Protein AF-A0A2V7CQC1-F1 (afdb_monomer_lite)

pLDDT: mean 82.72, std 14.39, range [42.78, 95.56]

Foldseek 3Di:
DLQVVLVVQCPDPDRPLVSSLVSLVVQLVVCVVVVVLVSNLVSLLSQLQSCLVVVNLVSNVVSLVSSLVSCVVVVVVVSNCVSPPCVSNPSD

Sequence (92 aa):
MLRLLGELASHRPAPDLDRAATHYRQADAIAREFGMRPLQARCHFALGELHVNVGKPDDARAQLAAADELFAVMGMTDWRKRVNAPGVLLKS

Secondary structure (DSSP, 8-state):
-HHHHHHHHTTSSS--HHHHHHHHHHHHHHHHHTT-HHHHHHHHHHHHHHHHHTT-HHHHHHHHHHHHHHHHHTT-HHHHHHHT-HHHH---

Radius of gyration: 12.53 Å; chains: 1; bounding box: 32×29×26 Å

Structure (mmCIF, N/CA/C/O backbone):
data_AF-A0A2V7CQC1-F1
#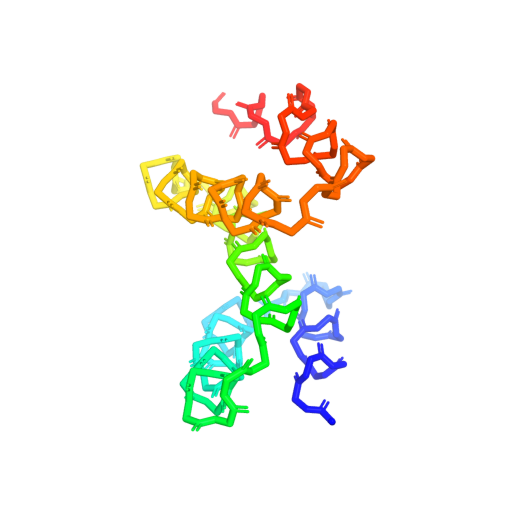
_entry.id   AF-A0A2V7CQC1-F1
#
loop_
_atom_site.group_PDB
_atom_site.id
_atom_site.type_symbol
_atom_site.label_atom_id
_atom_site.label_alt_id
_atom_site.label_comp_id
_atom_site.label_asym_id
_atom_site.label_entity_id
_atom_site.label_seq_id
_atom_site.pdbx_PDB_ins_code
_atom_site.Cartn_x
_atom_site.Cartn_y
_atom_site.Cartn_z
_atom_site.occupancy
_atom_site.B_iso_or_equiv
_atom_site.auth_seq_id
_atom_site.auth_comp_id
_atom_site.auth_asym_id
_atom_site.auth_atom_id
_atom_site.pdbx_PDB_model_num
ATOM 1 N N . MET A 1 1 ? 0.489 -14.969 5.870 1.00 58.81 1 MET A N 1
ATOM 2 C CA . MET A 1 1 ? 1.603 -15.485 5.042 1.00 58.81 1 MET A CA 1
ATOM 3 C C . MET A 1 1 ? 1.854 -14.633 3.790 1.00 58.81 1 MET A C 1
ATOM 5 O O . MET A 1 1 ? 2.979 -14.206 3.587 1.00 58.81 1 MET A O 1
ATOM 9 N N . LEU A 1 2 ? 0.826 -14.285 3.004 1.00 65.69 2 LEU A N 1
ATOM 10 C CA . LEU A 1 2 ? 0.965 -13.562 1.720 1.00 65.69 2 LEU A CA 1
ATOM 11 C C . LEU A 1 2 ? 1.638 -12.173 1.803 1.00 65.69 2 LEU A C 1
ATOM 13 O O . LEU A 1 2 ? 2.432 -11.831 0.934 1.00 65.69 2 LEU A O 1
ATOM 17 N N . ARG A 1 3 ? 1.407 -11.404 2.879 1.00 65.56 3 ARG A N 1
ATOM 18 C CA . ARG A 1 3 ? 2.073 -10.101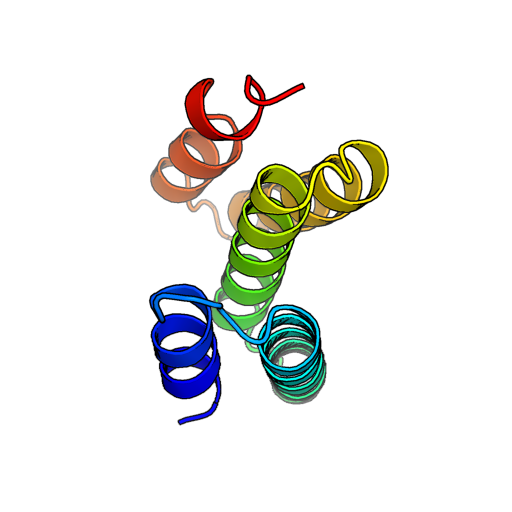 3.101 1.00 65.56 3 ARG A CA 1
ATOM 19 C C . ARG A 1 3 ? 3.601 -10.218 3.153 1.00 65.56 3 ARG A C 1
ATOM 21 O O . ARG A 1 3 ? 4.296 -9.389 2.581 1.00 65.56 3 ARG A O 1
ATOM 28 N N . LEU A 1 4 ? 4.103 -11.244 3.843 1.00 69.38 4 LEU A N 1
ATOM 29 C CA . LEU A 1 4 ? 5.541 -11.485 3.999 1.00 69.38 4 LEU A CA 1
ATOM 30 C C . LEU A 1 4 ? 6.176 -11.943 2.679 1.00 69.38 4 LEU A C 1
ATOM 32 O O . LEU A 1 4 ? 7.326 -11.620 2.414 1.00 69.38 4 LEU A O 1
ATOM 36 N N . LEU A 1 5 ? 5.417 -12.641 1.827 1.00 68.00 5 LEU A N 1
ATOM 37 C CA . LEU A 1 5 ? 5.873 -13.025 0.489 1.00 68.00 5 LEU A CA 1
ATOM 38 C C . LEU A 1 5 ? 5.993 -11.814 -0.446 1.00 68.00 5 LEU A C 1
ATOM 40 O O . LEU A 1 5 ? 6.967 -11.733 -1.187 1.00 68.00 5 LEU A O 1
ATOM 44 N N . GLY A 1 6 ? 5.062 -10.856 -0.373 1.00 62.94 6 GLY A N 1
ATOM 45 C CA . GLY A 1 6 ? 5.168 -9.589 -1.108 1.00 62.94 6 GLY A CA 1
ATOM 46 C C . GLY A 1 6 ? 6.386 -8.764 -0.679 1.00 62.94 6 GLY A C 1
ATOM 47 O O . GLY A 1 6 ? 7.137 -8.288 -1.524 1.00 62.94 6 GLY A O 1
ATOM 48 N N . GLU A 1 7 ? 6.629 -8.683 0.631 1.00 67.50 7 GLU A N 1
ATOM 49 C CA . GLU A 1 7 ? 7.774 -7.968 1.216 1.00 67.50 7 GLU A CA 1
ATOM 50 C C . GLU A 1 7 ? 9.118 -8.631 0.862 1.00 67.50 7 GLU A C 1
ATOM 52 O O . GLU A 1 7 ? 10.098 -7.949 0.588 1.00 67.50 7 GLU A O 1
ATOM 57 N N . LEU A 1 8 ? 9.169 -9.963 0.783 1.00 64.31 8 LEU A N 1
ATOM 58 C CA . LEU A 1 8 ? 10.368 -10.687 0.353 1.00 64.31 8 LEU A CA 1
ATOM 59 C C . LEU A 1 8 ? 10.614 -10.571 -1.160 1.00 64.31 8 LEU A C 1
ATOM 61 O O . LEU A 1 8 ? 11.762 -10.508 -1.602 1.00 64.31 8 LEU A O 1
ATOM 65 N N . ALA A 1 9 ? 9.546 -10.560 -1.961 1.00 60.69 9 ALA A N 1
ATOM 66 C CA . ALA A 1 9 ? 9.638 -10.416 -3.409 1.00 60.69 9 ALA A CA 1
ATOM 67 C C . ALA A 1 9 ? 10.117 -9.016 -3.826 1.00 60.69 9 ALA A C 1
ATOM 69 O O . ALA A 1 9 ? 10.817 -8.911 -4.829 1.00 60.69 9 ALA A O 1
ATOM 70 N N . SER A 1 10 ? 9.806 -7.971 -3.049 1.00 59.38 10 SER A N 1
ATOM 71 C CA . SER A 1 10 ? 10.204 -6.585 -3.337 1.00 59.38 10 SER A CA 1
ATOM 72 C C . SER A 1 10 ? 11.669 -6.251 -3.016 1.00 59.38 10 SER A C 1
ATOM 74 O O . SER A 1 10 ? 12.169 -5.244 -3.506 1.00 59.38 10 SER A O 1
ATOM 76 N N . HIS A 1 11 ? 12.379 -7.098 -2.257 1.00 62.66 11 HIS A N 1
ATOM 77 C CA . HIS A 1 11 ? 13.765 -6.860 -1.813 1.00 62.66 11 HIS A CA 1
ATOM 78 C C . HIS A 1 11 ? 14.833 -7.700 -2.550 1.00 62.66 11 HIS A C 1
ATOM 80 O O . HIS A 1 11 ? 15.990 -7.738 -2.130 1.00 62.66 11 HIS A O 1
ATOM 86 N N . ARG A 1 12 ? 14.484 -8.404 -3.637 1.00 55.06 12 ARG A N 1
ATOM 87 C CA . ARG A 1 12 ? 15.460 -9.165 -4.447 1.00 55.06 12 ARG A CA 1
ATOM 88 C C . ARG A 1 12 ? 16.210 -8.262 -5.442 1.00 55.06 12 ARG A C 1
ATOM 90 O O . ARG A 1 12 ? 15.659 -7.245 -5.839 1.00 55.06 12 ARG A O 1
ATOM 97 N N . PRO A 1 13 ? 17.425 -8.640 -5.898 1.00 49.81 13 PRO A N 1
ATOM 98 C CA . PRO A 1 13 ? 18.237 -7.838 -6.831 1.00 49.81 13 PRO A CA 1
ATOM 99 C C . PRO A 1 13 ? 17.576 -7.587 -8.200 1.00 49.81 13 PRO A C 1
ATOM 101 O O . PRO A 1 13 ? 17.953 -6.655 -8.901 1.00 49.81 13 PRO A O 1
ATOM 104 N N . ALA A 1 14 ? 16.557 -8.373 -8.546 1.00 54.78 14 ALA A N 1
ATOM 105 C CA . ALA A 1 14 ? 15.518 -8.019 -9.504 1.00 54.78 14 ALA A CA 1
ATOM 106 C C . ALA A 1 14 ? 14.187 -8.428 -8.853 1.00 54.78 14 ALA A C 1
ATOM 108 O O . ALA A 1 14 ? 13.854 -9.619 -8.861 1.00 54.78 14 ALA A O 1
ATOM 109 N N . PRO A 1 15 ? 13.489 -7.514 -8.160 1.00 60.62 15 PRO A N 1
ATOM 110 C CA . PRO A 1 15 ? 12.238 -7.866 -7.520 1.00 60.62 15 PRO A CA 1
ATOM 111 C C . PRO A 1 15 ? 11.236 -8.240 -8.610 1.00 60.62 15 PRO A C 1
ATOM 113 O O . PRO A 1 15 ? 11.096 -7.540 -9.611 1.00 60.62 15 PRO A O 1
ATOM 116 N N . ASP A 1 16 ? 10.554 -9.370 -8.440 1.00 75.31 16 ASP A N 1
ATOM 117 C CA . ASP A 1 16 ? 9.442 -9.735 -9.315 1.00 75.31 16 ASP A CA 1
ATOM 118 C C . ASP A 1 16 ? 8.230 -8.906 -8.880 1.00 75.31 16 ASP A C 1
ATOM 120 O O . ASP A 1 16 ? 7.410 -9.311 -8.048 1.00 75.31 16 ASP A O 1
ATOM 124 N N . LEU A 1 17 ? 8.221 -7.666 -9.363 1.00 78.44 17 LEU A N 1
ATOM 125 C CA . LEU A 1 17 ? 7.290 -6.612 -8.977 1.00 78.44 17 LEU A CA 1
ATOM 126 C C . LEU A 1 17 ? 5.851 -7.005 -9.333 1.00 78.44 17 LEU A C 1
ATOM 128 O O . LEU A 1 17 ? 4.936 -6.754 -8.552 1.00 78.44 17 LEU A O 1
ATOM 132 N N . ASP A 1 18 ? 5.652 -7.711 -10.447 1.00 79.19 18 ASP A N 1
ATOM 133 C CA . ASP A 1 18 ? 4.338 -8.202 -10.863 1.00 79.19 18 ASP A CA 1
ATOM 134 C C . ASP A 1 18 ? 3.820 -9.298 -9.927 1.00 79.19 18 ASP A C 1
ATOM 136 O O . ASP A 1 18 ? 2.642 -9.295 -9.533 1.00 79.19 18 ASP A O 1
ATOM 140 N N . ARG A 1 19 ? 4.694 -10.209 -9.479 1.00 81.81 19 ARG A N 1
ATOM 141 C CA . ARG A 1 19 ? 4.323 -11.167 -8.430 1.00 81.81 19 ARG A CA 1
ATOM 142 C C . ARG A 1 19 ? 4.058 -10.465 -7.108 1.00 81.81 19 ARG A C 1
ATOM 144 O O . ARG A 1 19 ? 3.076 -10.817 -6.456 1.00 81.81 19 ARG A O 1
ATOM 151 N N . ALA A 1 20 ? 4.854 -9.478 -6.702 1.00 82.56 20 ALA A N 1
ATOM 152 C CA . ALA A 1 20 ? 4.602 -8.719 -5.474 1.00 82.56 20 ALA A CA 1
ATOM 153 C C . ALA A 1 20 ? 3.231 -8.015 -5.516 1.00 82.56 20 ALA A C 1
ATOM 155 O O . ALA A 1 20 ? 2.416 -8.195 -4.608 1.00 82.56 20 ALA A O 1
ATOM 156 N N . ALA A 1 21 ? 2.923 -7.318 -6.615 1.00 85.69 21 ALA A N 1
ATOM 157 C CA . ALA A 1 21 ? 1.632 -6.667 -6.836 1.00 85.69 21 ALA A CA 1
ATOM 158 C C . ALA A 1 21 ? 0.464 -7.662 -6.798 1.00 85.69 21 ALA A C 1
ATOM 160 O O . ALA A 1 21 ? -0.601 -7.378 -6.248 1.00 85.69 21 ALA A O 1
ATOM 161 N N . THR A 1 22 ? 0.649 -8.854 -7.366 1.00 89.25 22 THR A N 1
ATOM 162 C CA . THR A 1 22 ? -0.365 -9.917 -7.349 1.00 89.25 22 THR A CA 1
ATOM 163 C C . THR A 1 22 ? -0.638 -10.418 -5.931 1.00 89.25 22 THR A C 1
ATOM 165 O O . THR A 1 22 ? -1.801 -10.510 -5.539 1.00 89.25 22 THR A O 1
ATOM 168 N N . HIS A 1 23 ? 0.401 -10.654 -5.124 1.00 88.88 23 HIS A N 1
ATOM 169 C CA . HIS A 1 23 ? 0.226 -11.066 -3.728 1.00 88.88 23 HIS A CA 1
ATOM 170 C C . HIS A 1 23 ? -0.487 -9.997 -2.893 1.00 88.88 23 HIS A C 1
ATOM 172 O O . HIS A 1 23 ? -1.342 -10.337 -2.073 1.00 88.88 23 HIS A O 1
ATOM 178 N N . TYR A 1 24 ? -0.179 -8.711 -3.098 1.00 88.75 24 TYR A N 1
ATOM 179 C CA . TYR A 1 24 ? -0.867 -7.635 -2.382 1.00 88.75 24 TYR A CA 1
ATOM 180 C C . TYR A 1 24 ? -2.337 -7.509 -2.784 1.00 88.75 24 TYR A C 1
ATOM 182 O O . TYR A 1 24 ? -3.177 -7.357 -1.902 1.00 88.75 24 TYR A O 1
ATOM 190 N N . ARG A 1 25 ? -2.673 -7.656 -4.072 1.00 91.00 25 ARG A N 1
ATOM 191 C CA . ARG A 1 25 ? -4.073 -7.670 -4.535 1.00 91.00 25 ARG A CA 1
ATOM 192 C C . ARG A 1 25 ? -4.863 -8.861 -3.989 1.00 91.00 25 ARG A C 1
ATOM 194 O O . ARG A 1 25 ? -6.013 -8.707 -3.598 1.00 91.00 25 ARG A O 1
ATOM 201 N N . GLN A 1 26 ? -4.247 -10.039 -3.910 1.00 91.94 26 GLN A N 1
ATOM 202 C CA . GLN A 1 26 ? -4.875 -11.206 -3.280 1.00 91.94 26 GLN A CA 1
ATOM 203 C C . GLN A 1 26 ? -5.097 -10.993 -1.778 1.00 91.94 26 GLN A C 1
ATOM 205 O O . GLN A 1 26 ? -6.155 -11.331 -1.252 1.00 91.94 26 GLN A O 1
ATOM 210 N N . ALA A 1 27 ? -4.115 -10.411 -1.087 1.00 89.75 27 ALA A N 1
ATOM 211 C CA . ALA A 1 27 ? -4.242 -10.086 0.328 1.00 89.75 27 ALA A CA 1
ATOM 212 C C . ALA A 1 27 ? -5.322 -9.020 0.587 1.00 89.75 27 ALA A C 1
ATOM 214 O O . ALA A 1 27 ? -6.035 -9.141 1.579 1.00 89.75 27 ALA A O 1
ATOM 215 N N . ASP A 1 28 ? -5.479 -8.034 -0.303 1.00 90.81 28 ASP A N 1
ATOM 216 C CA . ASP A 1 28 ? -6.571 -7.053 -0.258 1.00 90.81 28 ASP A CA 1
ATOM 217 C C . ASP A 1 28 ? -7.944 -7.722 -0.400 1.00 90.81 28 ASP A C 1
ATOM 219 O O . ASP A 1 28 ? -8.823 -7.498 0.429 1.00 90.81 28 ASP A O 1
ATOM 223 N N . ALA A 1 29 ? -8.117 -8.608 -1.386 1.00 92.88 29 ALA A N 1
ATOM 224 C CA . ALA A 1 29 ? -9.376 -9.327 -1.589 1.00 92.88 29 ALA A CA 1
ATOM 225 C C . ALA A 1 29 ? -9.797 -10.116 -0.336 1.00 92.88 29 ALA A C 1
ATOM 227 O O . ALA A 1 29 ? -10.931 -9.985 0.124 1.00 92.88 29 ALA A O 1
ATOM 228 N N . ILE A 1 30 ? -8.854 -10.845 0.272 1.00 92.94 30 ILE A N 1
ATOM 229 C CA . ILE A 1 30 ? -9.077 -11.562 1.535 1.00 92.94 30 ILE A CA 1
ATOM 230 C C . ILE A 1 30 ? -9.389 -10.567 2.661 1.00 92.94 30 ILE A C 1
ATOM 232 O O . ILE A 1 30 ? -10.337 -10.753 3.419 1.00 92.94 30 ILE A O 1
ATOM 236 N N . ALA A 1 31 ? -8.622 -9.482 2.783 1.00 91.00 31 ALA A N 1
ATOM 237 C CA . ALA A 1 31 ? -8.851 -8.485 3.823 1.00 91.00 31 ALA A CA 1
ATOM 238 C C . ALA A 1 31 ? -10.255 -7.874 3.735 1.00 91.00 31 ALA A C 1
ATOM 240 O O . ALA A 1 31 ? -10.896 -7.672 4.764 1.00 91.00 31 ALA A O 1
ATOM 241 N N . ARG A 1 32 ? -10.745 -7.612 2.522 1.00 92.12 32 ARG A N 1
ATOM 242 C CA . ARG A 1 32 ? -12.094 -7.095 2.274 1.00 92.12 32 ARG A CA 1
ATOM 243 C C . ARG A 1 32 ? -13.170 -8.108 2.642 1.00 92.12 32 ARG A C 1
ATOM 245 O O . ARG A 1 32 ? -14.116 -7.735 3.326 1.00 92.12 32 ARG A O 1
ATOM 252 N N . GLU A 1 33 ? -13.001 -9.366 2.245 1.00 93.56 33 GLU A N 1
ATOM 253 C CA . GLU A 1 33 ? -13.933 -10.454 2.567 1.00 93.56 33 GLU A CA 1
ATOM 254 C C . GLU A 1 33 ? -14.100 -10.635 4.082 1.00 93.56 33 GLU A C 1
ATOM 256 O O . GLU A 1 33 ? -15.216 -10.740 4.582 1.00 93.56 33 GLU A O 1
ATOM 261 N N . PHE A 1 34 ? -12.997 -10.575 4.831 1.00 93.38 34 PHE A N 1
ATOM 262 C CA . PHE A 1 34 ? -13.003 -10.733 6.288 1.00 93.38 34 PHE A CA 1
ATOM 263 C C . PHE A 1 34 ? -13.172 -9.415 7.065 1.00 93.38 34 PHE A C 1
ATOM 265 O O . PHE A 1 34 ? -13.035 -9.399 8.289 1.00 93.38 34 PHE A O 1
ATOM 272 N N . GLY A 1 35 ? -13.425 -8.287 6.391 1.00 91.56 35 GLY A N 1
ATOM 273 C CA . GLY A 1 35 ? -13.573 -6.976 7.039 1.00 91.56 35 GLY A CA 1
ATOM 274 C C . GLY A 1 35 ? -12.308 -6.470 7.759 1.00 91.56 35 GLY A C 1
ATOM 275 O O . GLY A 1 35 ? -12.379 -5.598 8.630 1.00 91.56 35 GLY A O 1
ATOM 276 N N . MET A 1 36 ? -11.130 -6.988 7.405 1.00 93.44 36 MET A N 1
ATOM 277 C CA . MET A 1 36 ? -9.829 -6.653 7.986 1.00 93.44 36 MET A CA 1
ATOM 278 C C . MET A 1 36 ? -9.279 -5.329 7.435 1.00 93.44 36 MET A C 1
ATOM 280 O O . MET A 1 36 ? -8.221 -5.284 6.802 1.00 93.44 36 MET A O 1
ATOM 284 N N . ARG A 1 37 ? -9.963 -4.222 7.738 1.00 92.38 37 ARG A N 1
ATOM 285 C CA . ARG A 1 37 ? -9.579 -2.855 7.326 1.00 92.38 37 ARG A CA 1
ATOM 286 C C . ARG A 1 37 ? -8.095 -2.496 7.570 1.00 92.38 37 ARG A C 1
ATOM 288 O O . ARG A 1 37 ? -7.497 -1.890 6.682 1.00 92.38 37 ARG A O 1
ATOM 295 N N . PRO A 1 38 ? -7.436 -2.911 8.678 1.00 91.25 38 PRO A N 1
ATOM 296 C CA . PRO A 1 38 ? -6.002 -2.666 8.864 1.00 91.25 38 PRO A CA 1
ATOM 297 C C . PRO A 1 38 ? -5.108 -3.375 7.842 1.00 91.25 38 PRO A C 1
ATOM 299 O O . PRO A 1 38 ? -4.077 -2.838 7.441 1.00 91.25 38 PRO A O 1
ATOM 302 N N . LEU A 1 39 ? -5.474 -4.592 7.432 1.00 91.31 39 LEU A N 1
ATOM 303 C CA . LEU A 1 39 ? -4.723 -5.329 6.417 1.00 91.31 39 LEU A CA 1
ATOM 304 C C . LEU A 1 39 ? -4.938 -4.696 5.042 1.00 91.31 39 LEU A C 1
ATOM 306 O O . LEU A 1 39 ? -3.966 -4.501 4.318 1.00 91.31 39 LEU A O 1
ATOM 310 N N . GLN A 1 40 ? -6.175 -4.293 4.751 1.00 94.62 40 GLN A N 1
ATOM 311 C CA . GLN A 1 40 ? -6.545 -3.585 3.531 1.00 94.62 40 GLN A CA 1
ATOM 312 C C . GLN A 1 40 ? -5.696 -2.318 3.328 1.00 94.62 40 GLN A C 1
ATOM 314 O O . GLN A 1 40 ? -5.004 -2.177 2.320 1.00 94.62 40 GLN A O 1
ATOM 319 N N . ALA A 1 41 ? -5.645 -1.444 4.340 1.00 93.69 41 ALA A N 1
ATOM 320 C CA . ALA A 1 41 ? -4.879 -0.196 4.291 1.00 93.69 41 ALA A CA 1
ATOM 321 C C . ALA A 1 41 ? -3.383 -0.438 4.028 1.00 93.69 41 ALA A C 1
ATOM 323 O O . ALA A 1 41 ? -2.739 0.272 3.257 1.00 93.69 41 ALA A O 1
ATOM 324 N N . ARG A 1 42 ? -2.824 -1.488 4.641 1.00 91.94 42 ARG A N 1
ATOM 325 C CA . ARG A 1 42 ? -1.417 -1.863 4.462 1.00 91.94 42 ARG A CA 1
ATOM 326 C C . ARG A 1 42 ? -1.130 -2.456 3.084 1.00 91.94 42 ARG A C 1
ATOM 328 O O . ARG A 1 42 ? -0.032 -2.244 2.578 1.00 91.94 42 ARG A O 1
ATOM 335 N N . CYS A 1 43 ? -2.068 -3.192 2.491 1.00 93.12 43 CYS A N 1
ATOM 336 C CA . CYS A 1 43 ? -1.933 -3.701 1.125 1.00 93.12 43 CYS A CA 1
ATOM 337 C C . CYS A 1 43 ? -1.928 -2.554 0.110 1.00 93.12 43 CYS A C 1
ATOM 339 O O . CYS A 1 43 ? -1.048 -2.522 -0.747 1.00 93.12 43 CYS A O 1
ATOM 341 N N . HIS A 1 44 ? -2.829 -1.582 0.266 1.00 94.94 44 HIS A N 1
ATOM 342 C CA . HIS A 1 44 ? -2.842 -0.363 -0.543 1.00 94.94 44 HIS A CA 1
ATOM 343 C C . HIS A 1 44 ? -1.554 0.458 -0.377 1.00 94.94 44 HIS A C 1
ATOM 345 O O . HIS A 1 44 ? -0.942 0.843 -1.369 1.00 94.94 44 HIS A O 1
ATOM 351 N N . PHE A 1 45 ? -1.062 0.646 0.852 1.00 93.62 45 PHE A N 1
ATOM 352 C CA . PHE A 1 45 ? 0.203 1.355 1.081 1.00 93.62 45 PHE A CA 1
ATOM 353 C C . PHE A 1 45 ? 1.391 0.670 0.383 1.00 93.62 45 PHE A C 1
ATOM 355 O O . PHE A 1 45 ? 2.141 1.325 -0.336 1.00 93.62 45 PHE A O 1
ATOM 362 N N . ALA A 1 46 ? 1.516 -0.653 0.524 1.00 91.06 46 ALA A N 1
ATOM 363 C CA . ALA A 1 46 ? 2.599 -1.413 -0.100 1.00 91.06 46 ALA A CA 1
ATOM 364 C C . ALA A 1 46 ? 2.519 -1.421 -1.639 1.00 91.06 46 ALA A C 1
ATOM 366 O O . ALA A 1 46 ? 3.551 -1.364 -2.305 1.00 91.06 46 ALA A O 1
ATOM 367 N N . LEU A 1 47 ? 1.310 -1.461 -2.216 1.00 92.06 47 LEU A N 1
ATOM 368 C CA . LEU A 1 47 ? 1.111 -1.283 -3.659 1.00 92.06 47 LEU A CA 1
ATOM 369 C C . LEU A 1 47 ? 1.525 0.122 -4.108 1.00 92.06 47 LEU A C 1
ATOM 371 O O . LEU A 1 47 ? 2.184 0.257 -5.134 1.00 92.06 47 LEU A O 1
ATOM 375 N N . GLY A 1 48 ? 1.198 1.151 -3.325 1.00 91.19 48 GLY A N 1
ATOM 376 C CA . GLY A 1 48 ? 1.649 2.520 -3.558 1.00 91.19 48 GLY A CA 1
ATOM 377 C C . GLY A 1 48 ? 3.173 2.627 -3.633 1.00 91.19 48 GLY A C 1
ATOM 378 O O . GLY A 1 48 ? 3.705 3.084 -4.641 1.00 91.19 48 GLY A O 1
ATOM 379 N N . GLU A 1 49 ? 3.883 2.124 -2.619 1.00 89.75 49 GLU A N 1
ATOM 380 C CA . GLU A 1 49 ? 5.356 2.100 -2.594 1.00 89.75 49 GLU A CA 1
ATOM 381 C C . GLU A 1 49 ? 5.949 1.320 -3.779 1.00 89.75 49 GLU A C 1
ATOM 383 O O . GLU A 1 49 ? 6.959 1.719 -4.364 1.00 89.75 49 GLU A O 1
ATOM 388 N N . LEU A 1 50 ? 5.307 0.216 -4.166 1.00 88.94 50 LEU A N 1
ATOM 389 C CA . LEU A 1 50 ? 5.713 -0.579 -5.318 1.00 88.94 50 LEU A CA 1
ATOM 390 C C . LEU A 1 50 ? 5.598 0.221 -6.621 1.00 88.94 50 LEU A C 1
ATOM 392 O O . LEU A 1 50 ? 6.550 0.251 -7.395 1.00 88.94 50 LEU A O 1
ATOM 396 N N . HIS A 1 51 ? 4.468 0.897 -6.840 1.00 88.81 51 HIS A N 1
ATOM 397 C CA . HIS A 1 51 ? 4.217 1.709 -8.032 1.00 88.81 51 HIS A CA 1
ATOM 398 C C . HIS A 1 51 ? 5.181 2.893 -8.159 1.00 88.81 51 HIS A C 1
ATOM 400 O O . HIS A 1 51 ? 5.648 3.181 -9.261 1.00 88.81 51 HIS A O 1
ATOM 406 N N . VAL A 1 52 ? 5.561 3.510 -7.038 1.00 87.00 52 VAL A N 1
ATOM 407 C CA . VAL A 1 52 ? 6.610 4.543 -6.991 1.00 87.00 52 VAL A CA 1
ATOM 408 C C . VAL A 1 52 ? 7.944 3.978 -7.473 1.00 87.00 52 VAL A C 1
ATOM 410 O O . VAL A 1 52 ? 8.612 4.577 -8.310 1.00 87.00 52 VAL A O 1
ATOM 413 N N . ASN A 1 53 ? 8.328 2.795 -6.988 1.00 84.50 53 ASN A N 1
ATOM 414 C CA . ASN A 1 53 ? 9.606 2.180 -7.350 1.00 84.50 53 ASN A CA 1
ATOM 415 C C . ASN A 1 53 ? 9.684 1.744 -8.823 1.00 84.50 53 ASN A C 1
ATOM 417 O O . ASN A 1 53 ? 10.788 1.616 -9.346 1.00 84.50 53 ASN A O 1
ATOM 421 N N . VAL A 1 54 ? 8.545 1.529 -9.489 1.00 85.75 54 VAL A N 1
ATOM 422 C CA . VAL A 1 54 ? 8.482 1.136 -10.910 1.00 85.75 54 VAL A CA 1
ATOM 423 C C . VAL A 1 54 ? 8.110 2.284 -11.851 1.00 85.75 54 VAL A C 1
ATOM 425 O O . VAL A 1 54 ? 7.835 2.035 -13.022 1.00 85.75 54 VAL A O 1
ATOM 428 N N . GLY A 1 55 ? 8.078 3.528 -11.358 1.00 8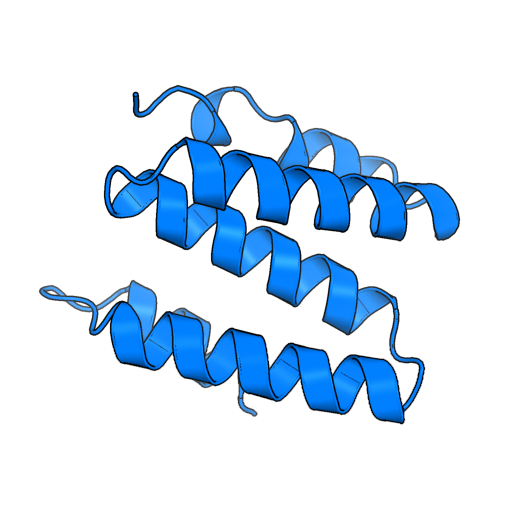7.31 55 GLY A N 1
ATOM 429 C CA . GLY A 1 55 ? 7.803 4.711 -12.179 1.00 87.31 55 GLY A CA 1
ATOM 430 C C . GLY A 1 55 ? 6.356 4.810 -12.674 1.00 87.31 55 GLY A C 1
ATOM 431 O O . GLY A 1 55 ? 6.119 5.280 -13.783 1.00 87.31 55 GLY A O 1
ATOM 432 N N . LYS A 1 56 ? 5.380 4.356 -11.875 1.00 89.00 56 LYS A N 1
ATOM 433 C CA . LYS A 1 56 ? 3.936 4.449 -12.163 1.00 89.00 56 LYS A CA 1
ATOM 434 C C . LYS A 1 56 ? 3.245 5.415 -11.183 1.00 89.00 56 LYS A C 1
ATOM 436 O O . LYS A 1 56 ? 2.560 4.962 -10.265 1.00 89.00 56 LYS A O 1
ATOM 441 N N . PRO A 1 57 ? 3.434 6.739 -11.326 1.00 87.00 57 PRO A N 1
ATOM 442 C CA . PRO A 1 57 ? 2.998 7.722 -10.330 1.00 87.00 57 PRO A CA 1
ATOM 443 C C . PRO A 1 57 ? 1.472 7.809 -10.164 1.00 87.00 57 PRO A C 1
ATOM 445 O O . PRO A 1 57 ? 0.998 7.998 -9.043 1.00 87.00 57 PRO A O 1
ATOM 448 N N . ASP A 1 58 ? 0.697 7.618 -11.234 1.00 90.31 58 ASP A N 1
ATOM 449 C CA . ASP A 1 58 ? -0.772 7.655 -11.160 1.00 90.31 58 ASP A CA 1
ATOM 450 C C . ASP A 1 58 ? -1.328 6.470 -10.358 1.00 90.31 58 ASP A C 1
ATOM 452 O O . ASP A 1 58 ? -2.128 6.656 -9.435 1.00 90.31 58 ASP A O 1
ATOM 456 N N . ASP A 1 59 ? -0.831 5.260 -10.639 1.00 89.44 59 ASP A N 1
ATOM 457 C CA . ASP A 1 59 ? -1.181 4.055 -9.882 1.00 89.44 59 ASP A CA 1
ATOM 458 C C . ASP A 1 59 ? -0.748 4.188 -8.416 1.00 89.44 59 ASP A C 1
ATOM 460 O O . ASP A 1 59 ? -1.507 3.856 -7.503 1.00 89.44 59 ASP A O 1
ATOM 464 N N . ALA A 1 60 ? 0.453 4.723 -8.169 1.00 90.81 60 ALA A N 1
ATOM 465 C CA . ALA A 1 60 ? 0.941 4.978 -6.819 1.00 90.81 60 ALA A CA 1
ATOM 466 C C . ALA A 1 60 ? 0.002 5.906 -6.049 1.00 90.81 60 ALA A C 1
ATOM 468 O O . ALA A 1 60 ? -0.405 5.587 -4.931 1.00 90.81 60 ALA A O 1
ATOM 469 N N . ARG A 1 61 ? -0.383 7.034 -6.654 1.00 91.19 61 ARG A N 1
ATOM 470 C CA . ARG A 1 61 ? -1.260 8.022 -6.025 1.00 91.19 61 ARG A CA 1
ATOM 471 C C . ARG A 1 61 ? -2.618 7.428 -5.671 1.00 91.19 61 ARG A C 1
ATOM 473 O O . ARG A 1 61 ? -3.106 7.674 -4.571 1.00 91.19 61 ARG A O 1
ATOM 480 N N . ALA A 1 62 ? -3.203 6.631 -6.564 1.00 94.31 62 ALA A N 1
ATOM 481 C CA . ALA A 1 62 ? -4.478 5.967 -6.306 1.00 94.31 62 ALA A CA 1
ATOM 482 C C . ALA A 1 62 ? -4.390 5.011 -5.103 1.00 94.31 62 ALA A C 1
ATOM 484 O O . ALA A 1 62 ? -5.243 5.037 -4.215 1.00 94.31 62 ALA A O 1
ATOM 485 N N . GLN A 1 63 ? -3.329 4.203 -5.036 1.00 95.31 63 GLN A N 1
ATOM 486 C CA . GLN A 1 63 ? -3.133 3.246 -3.945 1.00 95.31 63 GLN A CA 1
ATOM 487 C C . GLN A 1 63 ? -2.822 3.938 -2.609 1.00 95.31 63 GLN A C 1
ATOM 489 O O . GLN A 1 63 ? -3.355 3.552 -1.571 1.00 95.31 63 GLN A O 1
ATOM 494 N N . LEU A 1 64 ? -2.018 5.002 -2.617 1.00 94.25 64 LEU A N 1
ATOM 495 C CA . LEU A 1 64 ? -1.718 5.778 -1.411 1.00 94.25 64 LEU A CA 1
ATOM 496 C C . LEU A 1 64 ? -2.951 6.529 -0.891 1.00 94.25 64 LEU A C 1
ATOM 498 O O . LEU A 1 64 ? -3.162 6.564 0.319 1.00 94.25 64 LEU A O 1
ATOM 502 N N . ALA A 1 65 ? -3.802 7.059 -1.775 1.00 94.50 65 ALA A N 1
ATOM 503 C CA . ALA A 1 65 ? -5.060 7.693 -1.379 1.00 94.50 65 ALA A CA 1
ATOM 504 C C . ALA A 1 65 ? -6.000 6.697 -0.678 1.00 94.50 65 ALA A C 1
ATOM 506 O O . ALA A 1 65 ? -6.477 6.973 0.421 1.00 94.50 65 ALA A O 1
ATOM 507 N N . ALA A 1 66 ? -6.182 5.501 -1.251 1.00 95.06 66 ALA A N 1
ATOM 508 C CA . ALA A 1 66 ? -6.985 4.443 -0.635 1.00 95.06 66 ALA A CA 1
ATOM 509 C C . ALA A 1 66 ? -6.436 4.020 0.743 1.00 95.06 66 ALA A C 1
ATOM 511 O O . ALA A 1 66 ? -7.197 3.772 1.681 1.00 95.06 66 ALA A O 1
ATOM 512 N N . ALA A 1 67 ? -5.107 3.970 0.892 1.00 95.56 67 ALA A N 1
ATOM 513 C CA . ALA A 1 67 ? -4.475 3.711 2.179 1.00 95.56 67 ALA A CA 1
ATOM 514 C C . ALA A 1 67 ? -4.759 4.827 3.203 1.00 95.56 67 ALA A C 1
ATOM 516 O O . ALA A 1 67 ? -5.131 4.512 4.335 1.00 95.56 67 ALA A O 1
ATOM 517 N N . ASP A 1 68 ? -4.618 6.109 2.828 1.00 94.94 68 ASP A N 1
ATOM 518 C CA . ASP A 1 68 ? -4.892 7.241 3.731 1.00 94.94 68 ASP A CA 1
ATOM 519 C C . ASP A 1 68 ? -6.350 7.259 4.196 1.00 94.94 68 ASP A C 1
ATOM 521 O O . ASP A 1 68 ? -6.594 7.413 5.391 1.00 94.94 68 ASP A O 1
ATOM 525 N N . GLU A 1 69 ? -7.306 7.028 3.292 1.00 95.56 69 GLU A N 1
ATOM 526 C CA . GLU A 1 69 ? -8.733 6.968 3.627 1.00 95.56 69 GLU A CA 1
ATOM 527 C C . GLU A 1 69 ? -9.025 5.880 4.664 1.00 95.56 69 GLU A C 1
ATOM 529 O O . GLU A 1 69 ? -9.664 6.134 5.690 1.00 95.56 69 GLU A O 1
ATOM 534 N N . LEU A 1 70 ? -8.503 4.670 4.451 1.00 94.94 70 LEU A N 1
ATOM 535 C CA . LEU A 1 70 ? -8.693 3.568 5.391 1.00 94.94 70 LEU A CA 1
ATOM 536 C C . LEU A 1 70 ? -8.039 3.864 6.746 1.00 94.94 70 LEU A C 1
ATOM 538 O O . LEU A 1 70 ? -8.646 3.614 7.792 1.00 94.94 70 LEU A O 1
ATOM 542 N N . PHE A 1 71 ? -6.827 4.426 6.760 1.00 94.44 71 PHE A N 1
ATOM 543 C CA . PHE A 1 71 ? -6.176 4.831 8.007 1.00 94.44 71 PHE A CA 1
ATOM 544 C C . PHE A 1 71 ? -6.912 5.975 8.710 1.00 94.44 71 PHE A C 1
ATOM 546 O O . PHE A 1 71 ? -6.967 5.978 9.941 1.00 94.44 71 PHE A O 1
ATOM 553 N N . ALA A 1 72 ? -7.516 6.906 7.969 1.00 93.69 72 ALA A N 1
ATOM 554 C CA . ALA A 1 72 ? -8.333 7.982 8.519 1.00 93.69 72 ALA A CA 1
ATOM 555 C C . ALA A 1 72 ? -9.589 7.436 9.206 1.00 93.69 72 ALA A C 1
ATOM 557 O O . ALA A 1 72 ? -9.844 7.781 10.359 1.00 93.69 72 ALA A O 1
ATOM 558 N N . VAL A 1 73 ? -10.308 6.511 8.558 1.00 94.81 73 VAL A N 1
ATOM 559 C CA . VAL A 1 73 ? -11.482 5.832 9.139 1.00 94.81 73 VAL A CA 1
ATOM 560 C C . VAL A 1 73 ? -11.134 5.088 10.435 1.00 94.81 73 VAL A C 1
ATOM 562 O O . VAL A 1 73 ? -11.972 4.972 11.327 1.00 94.81 73 VAL A O 1
ATOM 565 N N . MET A 1 74 ? -9.903 4.588 10.561 1.00 95.19 74 MET A N 1
ATOM 566 C CA . MET A 1 74 ? -9.424 3.879 11.754 1.00 95.19 74 MET A CA 1
ATOM 567 C C . MET A 1 74 ? -8.720 4.780 12.785 1.00 95.19 74 MET A C 1
ATOM 569 O O . MET A 1 74 ? -8.242 4.266 13.794 1.00 95.19 74 MET A O 1
ATOM 573 N N . GLY A 1 75 ? -8.604 6.093 12.549 1.00 93.44 75 GLY A N 1
ATOM 574 C CA . GLY A 1 75 ? -7.897 7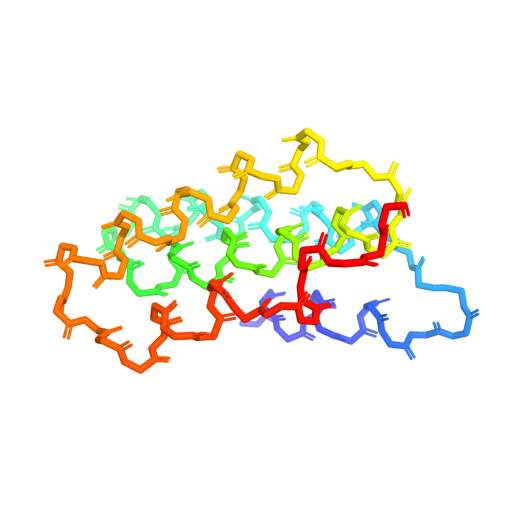.015 13.450 1.00 93.44 75 GLY A CA 1
ATOM 575 C C . GLY A 1 75 ? -6.385 6.758 13.563 1.00 93.44 75 GLY A C 1
ATOM 576 O O . GLY A 1 75 ? -5.758 7.121 14.556 1.00 93.44 75 GLY A O 1
ATOM 577 N N . MET A 1 76 ? -5.777 6.115 12.564 1.00 92.06 76 MET A N 1
ATOM 578 C CA . MET A 1 76 ? -4.376 5.684 12.581 1.00 92.06 76 MET A CA 1
ATOM 579 C C . MET A 1 76 ? -3.421 6.779 12.081 1.00 92.06 76 MET A C 1
ATOM 581 O O . MET A 1 76 ? -2.789 6.658 11.032 1.00 92.06 76 MET A O 1
ATOM 585 N N . THR A 1 77 ? -3.294 7.861 12.844 1.00 89.62 77 THR A N 1
ATOM 586 C CA . THR A 1 77 ? -2.576 9.085 12.439 1.00 89.62 77 THR A CA 1
ATOM 587 C C . THR A 1 77 ? -1.102 8.869 12.075 1.00 89.62 77 THR A C 1
ATOM 589 O O . THR A 1 77 ? -0.609 9.488 11.133 1.00 89.62 77 THR A O 1
ATOM 592 N N . ASP A 1 78 ? -0.386 7.974 12.758 1.00 88.62 78 ASP A N 1
ATOM 593 C CA . ASP A 1 78 ? 1.028 7.715 12.446 1.00 88.62 78 ASP A CA 1
ATOM 594 C C . ASP A 1 78 ? 1.217 7.009 11.102 1.00 88.62 78 ASP A C 1
ATOM 596 O O . ASP A 1 78 ? 2.178 7.278 10.380 1.00 88.62 78 ASP A O 1
ATOM 600 N N . TRP A 1 79 ? 0.266 6.159 10.713 1.00 88.00 79 TRP A N 1
ATOM 601 C CA . TRP A 1 79 ? 0.266 5.547 9.388 1.00 88.00 79 TRP A CA 1
ATOM 602 C C . TRP A 1 79 ? -0.010 6.577 8.297 1.00 88.00 79 TRP A C 1
ATOM 604 O O . TRP A 1 79 ? 0.669 6.571 7.274 1.00 88.00 79 TRP A O 1
ATOM 614 N N . ARG A 1 80 ? -0.905 7.536 8.546 1.00 89.81 80 ARG A N 1
ATOM 615 C CA . ARG A 1 80 ? -1.173 8.643 7.615 1.00 89.81 80 ARG A CA 1
ATOM 616 C C . ARG A 1 80 ? 0.055 9.515 7.367 1.00 89.81 80 ARG A C 1
ATOM 618 O O . ARG A 1 80 ? 0.319 9.899 6.230 1.00 89.81 80 ARG A O 1
ATOM 625 N N . LYS A 1 81 ? 0.857 9.788 8.402 1.00 88.75 81 LYS A N 1
ATOM 626 C CA . LYS A 1 81 ? 2.134 10.510 8.240 1.00 88.75 81 LYS A CA 1
ATOM 627 C C . LYS A 1 81 ? 3.094 9.768 7.307 1.00 88.75 81 LYS A C 1
ATOM 629 O O . LYS A 1 81 ? 3.801 10.406 6.539 1.00 88.75 81 LYS A O 1
ATOM 634 N N . ARG A 1 82 ? 3.108 8.432 7.363 1.00 86.00 82 ARG A N 1
ATOM 635 C CA . ARG A 1 82 ? 3.948 7.594 6.493 1.00 86.00 82 ARG A CA 1
ATOM 636 C C . ARG A 1 82 ? 3.445 7.561 5.053 1.00 86.00 82 ARG A C 1
ATOM 638 O O . ARG A 1 82 ? 4.259 7.675 4.148 1.00 86.00 82 ARG A O 1
ATOM 645 N N . VAL A 1 83 ? 2.131 7.450 4.850 1.0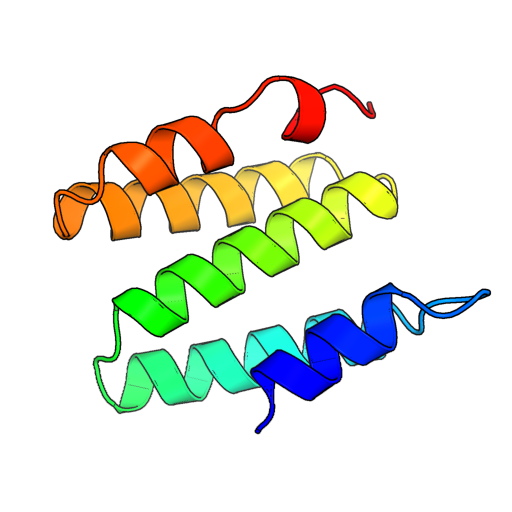0 87.69 83 VAL A N 1
ATOM 646 C CA . VAL A 1 83 ? 1.508 7.476 3.512 1.00 87.69 83 VAL A CA 1
ATOM 647 C C . VAL A 1 83 ? 1.802 8.791 2.786 1.00 87.69 83 VAL A C 1
ATOM 649 O O . VAL A 1 83 ? 2.114 8.783 1.601 1.00 87.69 83 VAL A O 1
ATOM 652 N N . ASN A 1 84 ? 1.767 9.910 3.512 1.00 81.50 84 ASN A N 1
ATOM 653 C CA . ASN A 1 84 ? 1.995 11.250 2.966 1.00 81.50 84 ASN A CA 1
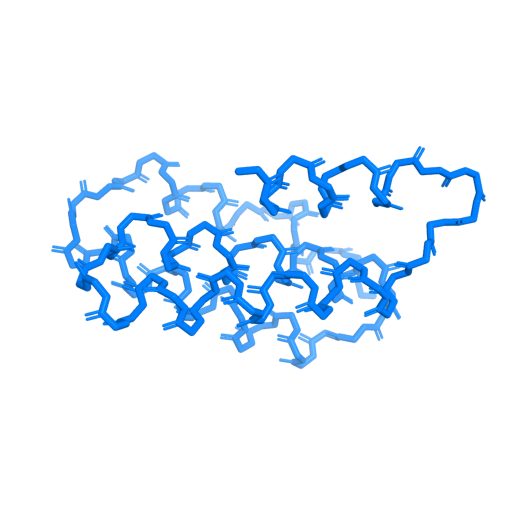ATOM 654 C C . ASN A 1 84 ? 3.467 11.701 3.034 1.00 81.50 84 ASN A C 1
ATOM 656 O O . ASN A 1 84 ? 3.766 12.873 2.798 1.00 81.50 84 ASN A O 1
ATOM 660 N N . ALA A 1 85 ? 4.394 10.810 3.402 1.00 82.19 85 ALA A N 1
ATOM 661 C CA . ALA A 1 85 ? 5.792 11.182 3.548 1.00 82.19 85 ALA A CA 1
ATOM 662 C C . ALA A 1 85 ? 6.401 11.552 2.180 1.00 82.19 85 ALA A C 1
ATOM 664 O O . ALA A 1 85 ? 6.217 10.819 1.205 1.00 82.19 85 ALA A O 1
ATOM 665 N N . PRO A 1 86 ? 7.197 12.635 2.096 1.00 59.44 86 PRO A N 1
ATOM 666 C CA . PRO A 1 86 ? 7.754 13.125 0.834 1.00 59.44 86 PRO A CA 1
ATOM 667 C C . PRO A 1 86 ? 8.589 12.065 0.096 1.00 59.44 86 PRO A C 1
ATOM 669 O O . PRO A 1 86 ? 8.540 11.989 -1.124 1.00 59.44 86 PRO A O 1
ATOM 672 N N . GLY A 1 87 ? 9.279 11.168 0.809 1.00 63.09 87 GLY A N 1
ATOM 673 C CA . GLY A 1 87 ? 10.056 10.085 0.189 1.00 63.09 87 GLY A CA 1
ATOM 674 C C . GLY A 1 87 ? 9.232 9.053 -0.595 1.00 63.09 87 GLY A C 1
ATOM 675 O O . GLY A 1 87 ? 9.789 8.366 -1.447 1.00 63.09 87 GLY A O 1
ATOM 676 N N . VAL A 1 88 ? 7.922 8.961 -0.341 1.00 59.38 88 VAL A N 1
ATOM 677 C CA . VAL A 1 88 ? 6.997 8.097 -1.090 1.00 59.38 88 VAL A CA 1
ATOM 678 C C . VAL A 1 88 ? 6.490 8.807 -2.355 1.00 59.38 88 VAL A C 1
ATOM 680 O O . VAL A 1 88 ? 6.199 8.155 -3.344 1.00 59.38 88 VAL A O 1
ATOM 683 N N . LEU A 1 89 ? 6.443 10.142 -2.377 1.00 54.44 89 LEU A N 1
ATOM 684 C CA . LEU A 1 89 ? 5.887 10.925 -3.492 1.00 54.44 89 LEU A CA 1
ATOM 685 C C . LEU A 1 89 ? 6.953 11.536 -4.428 1.00 54.44 89 LEU A C 1
ATOM 687 O O . LEU A 1 89 ? 6.610 12.006 -5.506 1.00 54.44 89 LEU A O 1
ATOM 691 N N . LEU A 1 90 ? 8.236 11.538 -4.041 1.00 45.31 90 LEU A N 1
ATOM 692 C CA . LEU A 1 90 ? 9.310 12.286 -4.721 1.00 45.31 90 LEU A CA 1
ATOM 693 C C . LEU A 1 90 ? 10.189 11.480 -5.698 1.00 45.31 90 LEU A C 1
ATOM 695 O O . LEU A 1 90 ? 11.202 12.003 -6.154 1.00 45.31 90 LEU A O 1
ATOM 699 N N . LYS A 1 91 ? 9.848 10.234 -6.051 1.00 42.78 91 LYS A N 1
ATOM 700 C CA . LYS A 1 91 ? 10.551 9.502 -7.131 1.00 42.78 91 LYS A CA 1
ATOM 701 C C . LYS A 1 91 ? 9.799 9.600 -8.468 1.00 42.78 91 LYS A C 1
ATOM 703 O O . LYS A 1 91 ? 9.506 8.575 -9.078 1.00 42.78 91 LYS A O 1
ATOM 708 N N . SER A 1 92 ? 9.424 10.820 -8.860 1.00 44.75 92 SER A N 1
ATOM 709 C CA . SER A 1 92 ? 8.865 11.137 -10.188 1.00 44.75 92 SER A CA 1
ATOM 710 C C . SER A 1 92 ? 9.939 11.742 -11.078 1.00 44.75 92 SER A C 1
ATOM 712 O O . SER A 1 92 ? 10.733 12.543 -10.534 1.00 44.75 92 SER A O 1
#